Protein AF-A0A348WD70-F1 (afdb_monomer_lite)

Foldseek 3Di:
DDDPPDDDLVPDPADPDDDDDDPPDGPVRVVVVCQCPDPVNVVD

Radius of gyration: 12.9 Å; chains: 1; bounding box: 35×26×28 Å

Secondary structure (DSSP, 8-state):
---TTS--GGG----SS--PPPSS--HHHHHHHHHHTSTTGGG-

Sequence (44 aa):
MTAVYAAQPMAARGRLVPEEESAFRSCFQRDRDRIIHSSAFRRL

pLDDT: mean 94.83, std 4.09, range [72.31, 98.5]

Organism: NCBI:txid314263

Structure (mmCIF, N/CA/C/O backbone):
data_AF-A0A348WD70-F1
#
_entry.id   AF-A0A348WD70-F1
#
loop_
_atom_site.group_PDB
_atom_site.id
_atom_site.type_symbol
_atom_site.label_atom_id
_atom_site.label_alt_id
_atom_site.label_comp_id
_atom_site.label_asym_id
_atom_site.label_entity_id
_atom_site.label_seq_id
_atom_site.pdbx_PDB_ins_code
_atom_site.Cartn_x
_atom_site.Cartn_y
_atom_site.Cartn_z
_atom_site.occupancy
_atom_site.B_iso_or_equiv
_atom_site.auth_seq_id
_atom_site.auth_comp_id
_atom_site.auth_asym_id
_atom_site.auth_atom_id
_atom_site.pdbx_PDB_model_num
ATOM 1 N N . MET A 1 1 ? -15.706 -1.284 16.075 1.00 72.31 1 MET A N 1
ATOM 2 C CA . MET A 1 1 ? -16.714 -0.803 15.108 1.00 72.31 1 MET A CA 1
ATOM 3 C C . MET A 1 1 ? -16.121 0.405 14.402 1.00 72.31 1 MET A C 1
ATOM 5 O O . MET A 1 1 ? -15.733 1.341 15.087 1.00 72.31 1 MET A O 1
ATOM 9 N N . THR A 1 2 ? -15.920 0.349 13.086 1.00 89.06 2 THR A N 1
ATOM 10 C CA . THR A 1 2 ? -15.434 1.509 12.318 1.00 89.06 2 THR A CA 1
ATOM 11 C C . THR A 1 2 ? -16.555 2.534 12.165 1.00 89.06 2 THR A C 1
ATOM 13 O O . THR A 1 2 ? -17.726 2.157 12.142 1.00 89.06 2 THR A O 1
ATOM 16 N N . ALA A 1 3 ? -16.216 3.822 12.068 1.00 95.81 3 ALA A N 1
ATOM 17 C CA . ALA A 1 3 ? -17.209 4.869 11.834 1.00 95.81 3 ALA A CA 1
ATOM 18 C C . ALA A 1 3 ? -17.972 4.629 10.517 1.00 95.81 3 ALA A C 1
ATOM 20 O O . ALA A 1 3 ? -17.415 4.074 9.570 1.00 95.81 3 ALA A O 1
ATOM 21 N N . VAL A 1 4 ? -19.227 5.082 10.438 1.00 95.31 4 VAL A N 1
ATOM 22 C CA . VAL A 1 4 ? -20.102 4.881 9.260 1.00 95.31 4 VAL A CA 1
ATOM 23 C C . VAL A 1 4 ? -19.542 5.485 7.969 1.00 95.31 4 VAL A C 1
ATOM 25 O O . VAL A 1 4 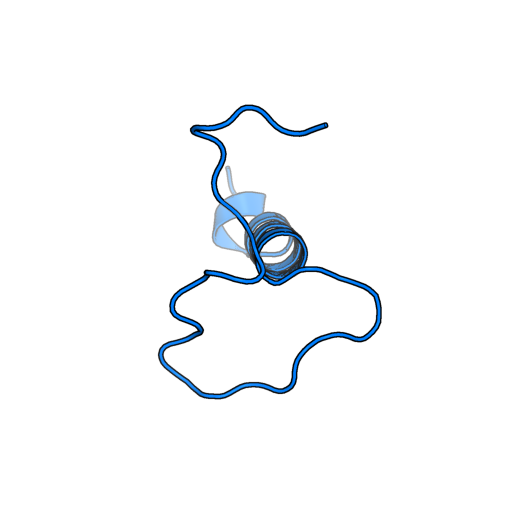? -19.842 5.010 6.882 1.00 95.31 4 VAL A O 1
ATOM 28 N N . TYR A 1 5 ? -18.698 6.506 8.098 1.00 94.56 5 TYR A N 1
ATOM 29 C CA . TYR A 1 5 ? -18.034 7.189 6.990 1.00 94.56 5 TYR A CA 1
ATOM 30 C C . TYR A 1 5 ? -16.629 6.638 6.686 1.00 94.56 5 TYR A C 1
ATOM 32 O O . TYR A 1 5 ? -15.930 7.181 5.834 1.00 94.56 5 TYR A O 1
ATOM 40 N N . ALA A 1 6 ? -16.168 5.602 7.396 1.00 96.06 6 ALA A N 1
ATOM 41 C CA . ALA A 1 6 ? -14.837 5.045 7.186 1.00 96.06 6 ALA A CA 1
ATOM 42 C C . ALA A 1 6 ? -14.758 4.269 5.863 1.00 96.06 6 ALA A C 1
ATOM 44 O O . ALA A 1 6 ? -15.663 3.509 5.514 1.00 96.06 6 ALA A O 1
ATOM 45 N N . ALA A 1 7 ? -13.634 4.407 5.156 1.00 95.00 7 ALA A N 1
ATOM 46 C CA . ALA A 1 7 ? -13.352 3.606 3.971 1.00 95.00 7 ALA A CA 1
ATOM 47 C C . ALA A 1 7 ? -13.210 2.121 4.343 1.00 95.00 7 ALA A C 1
ATOM 49 O O . ALA A 1 7 ? -12.477 1.765 5.269 1.00 95.00 7 ALA A O 1
ATOM 50 N N . GLN A 1 8 ? -13.893 1.251 3.600 1.00 94.44 8 GLN A N 1
ATOM 51 C CA . GLN A 1 8 ? -13.920 -0.188 3.853 1.00 94.44 8 GLN A CA 1
ATOM 52 C C . GLN A 1 8 ? -13.057 -0.927 2.817 1.00 94.44 8 GLN A C 1
ATOM 54 O O . GLN A 1 8 ? -13.338 -0.811 1.624 1.00 94.44 8 GLN A O 1
ATOM 59 N N . PRO A 1 9 ? -12.051 -1.725 3.231 1.00 93.25 9 PRO A N 1
ATOM 60 C CA . PRO A 1 9 ? -11.196 -2.463 2.296 1.00 93.25 9 PRO A CA 1
ATOM 61 C C . PRO A 1 9 ? -11.966 -3.412 1.366 1.00 93.25 9 PRO A C 1
ATOM 63 O O . PRO A 1 9 ? -11.627 -3.531 0.197 1.00 93.25 9 PRO A O 1
ATOM 66 N N . MET A 1 10 ? -13.035 -4.046 1.860 1.00 91.12 10 MET A N 1
ATOM 67 C CA . MET A 1 10 ? -13.859 -4.979 1.073 1.00 91.12 10 MET A CA 1
ATOM 68 C C . MET A 1 10 ? -14.676 -4.294 -0.032 1.00 91.12 10 MET A C 1
ATOM 70 O O . MET A 1 10 ? -15.103 -4.956 -0.969 1.00 91.12 10 MET A O 1
ATOM 74 N N . ALA A 1 11 ? -14.880 -2.978 0.066 1.00 94.31 11 ALA A N 1
ATOM 75 C CA . ALA A 1 11 ? -15.563 -2.171 -0.943 1.00 94.31 11 ALA A CA 1
ATOM 76 C C . ALA A 1 11 ? -14.575 -1.381 -1.824 1.00 94.31 11 ALA A C 1
ATOM 78 O O . ALA A 1 11 ? -14.972 -0.457 -2.538 1.00 94.31 11 ALA A O 1
ATOM 79 N N . ALA A 1 12 ? -13.275 -1.693 -1.753 1.00 93.44 12 ALA A N 1
ATOM 80 C CA . ALA A 1 12 ? -12.277 -1.048 -2.591 1.00 93.44 12 ALA A CA 1
ATOM 81 C C . ALA A 1 12 ? -12.514 -1.383 -4.072 1.00 93.44 12 ALA A C 1
ATOM 83 O O . ALA A 1 12 ? -12.902 -2.491 -4.428 1.00 93.44 12 ALA A O 1
ATOM 84 N N . ARG A 1 13 ? -12.204 -0.433 -4.960 1.00 94.69 13 ARG A N 1
ATOM 85 C CA . ARG A 1 13 ? -12.357 -0.598 -6.419 1.00 94.69 13 ARG A CA 1
ATOM 86 C C . ARG A 1 13 ? -11.354 -1.578 -7.048 1.00 94.69 13 ARG A C 1
ATOM 88 O O . ARG A 1 13 ? -11.376 -1.769 -8.258 1.00 94.69 13 ARG A O 1
ATOM 95 N N . GLY A 1 14 ? -10.469 -2.169 -6.248 1.00 92.56 14 GLY A N 1
ATOM 96 C CA . GLY A 1 14 ? -9.388 -3.026 -6.722 1.00 92.56 14 GLY A CA 1
ATOM 97 C C . GLY A 1 14 ? -8.217 -2.245 -7.322 1.00 92.56 14 GLY A C 1
ATOM 98 O O . GLY A 1 14 ? -8.058 -1.040 -7.107 1.00 92.56 14 GLY A O 1
ATOM 99 N N . ARG A 1 15 ? -7.356 -2.964 -8.045 1.00 95.12 15 ARG A N 1
ATOM 100 C CA . ARG A 1 15 ? -6.133 -2.438 -8.664 1.00 95.12 15 ARG A CA 1
ATOM 101 C C . ARG A 1 15 ? -6.296 -2.338 -10.176 1.00 95.12 15 ARG A C 1
ATOM 103 O O . ARG A 1 15 ? -7.027 -3.120 -10.770 1.00 95.12 15 ARG A O 1
ATOM 110 N N . LEU A 1 16 ? -5.553 -1.414 -10.791 1.00 96.62 16 LEU A N 1
ATOM 111 C CA . LEU A 1 16 ? -5.501 -1.283 -12.251 1.00 96.62 16 LEU A CA 1
ATOM 112 C C . LEU A 1 16 ? -4.990 -2.566 -12.922 1.00 96.62 16 LEU A C 1
ATOM 114 O O . LEU A 1 16 ? -5.518 -2.981 -13.948 1.00 96.62 16 LEU A O 1
ATOM 118 N N . VAL A 1 17 ? -3.966 -3.185 -12.333 1.00 96.31 17 VAL A N 1
ATOM 119 C CA .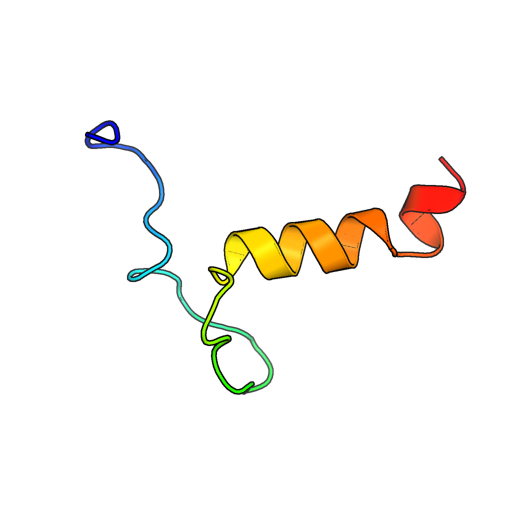 VAL A 1 17 ? -3.455 -4.491 -12.753 1.00 96.31 17 VAL A CA 1
ATOM 120 C C . VAL A 1 17 ? -3.981 -5.538 -11.769 1.00 96.31 17 VAL A C 1
ATOM 122 O O . VAL A 1 17 ? -3.764 -5.354 -10.565 1.00 96.31 17 VAL A O 1
ATOM 125 N N . PRO A 1 18 ? -4.663 -6.601 -12.241 1.00 94.62 18 PRO A N 1
ATOM 126 C CA . PRO A 1 18 ? -5.155 -7.668 -11.381 1.00 94.62 18 PRO A CA 1
ATOM 127 C C . PRO A 1 18 ? -4.032 -8.298 -10.561 1.00 94.62 18 PRO A C 1
ATOM 129 O O . PRO A 1 18 ? -2.926 -8.519 -11.051 1.00 94.62 18 PRO A O 1
ATOM 132 N N . GLU A 1 19 ? -4.330 -8.592 -9.305 1.00 92.06 19 GLU A N 1
ATOM 133 C CA . GLU A 1 19 ? -3.406 -9.220 -8.374 1.00 92.06 19 GLU A CA 1
ATOM 134 C C . GLU A 1 19 ? -4.203 -10.116 -7.431 1.00 92.06 19 GLU A C 1
ATOM 136 O O . GLU A 1 19 ? -5.331 -9.782 -7.065 1.00 92.06 19 GLU A O 1
ATOM 141 N N . GLU A 1 20 ? -3.613 -11.234 -7.020 1.00 92.69 20 GLU A N 1
ATOM 142 C CA . GLU A 1 20 ? -4.204 -12.087 -5.996 1.00 92.69 20 GLU A CA 1
ATOM 143 C C . GLU A 1 20 ? -4.274 -11.372 -4.643 1.00 92.69 20 GLU A C 1
ATOM 145 O O . GLU A 1 20 ? -3.348 -10.661 -4.223 1.00 92.69 20 GLU A O 1
ATOM 150 N N . GLU 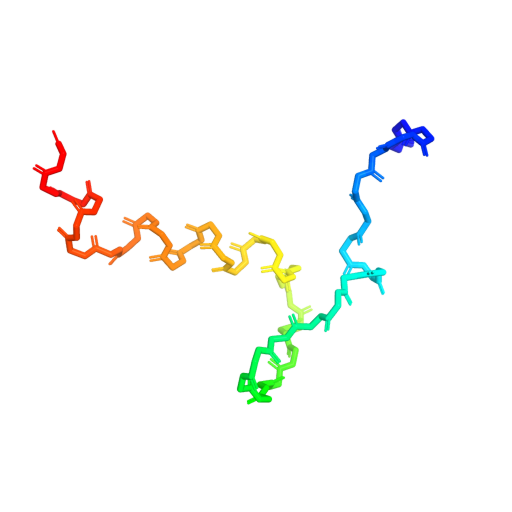A 1 21 ? -5.384 -11.583 -3.939 1.00 90.19 21 GLU A N 1
ATOM 151 C CA . GLU A 1 21 ? -5.592 -11.006 -2.6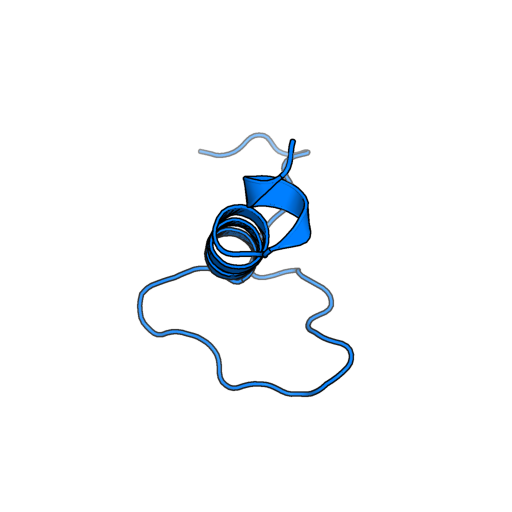18 1.00 90.19 21 GLU A CA 1
ATOM 152 C C . GLU A 1 21 ? -4.679 -11.672 -1.581 1.00 90.19 21 GLU A C 1
ATOM 154 O O . GLU A 1 21 ? -4.334 -12.850 -1.681 1.00 90.19 21 GLU A O 1
ATOM 159 N N . SER A 1 22 ? -4.257 -10.916 -0.566 1.00 93.19 22 SER A N 1
ATOM 160 C CA . SER A 1 22 ? -3.436 -11.500 0.496 1.00 93.19 22 SER A CA 1
ATOM 161 C C . SER A 1 22 ? -4.305 -12.195 1.540 1.00 93.19 22 SER A C 1
ATOM 163 O O . SER A 1 22 ? -5.289 -11.636 2.011 1.00 93.19 22 SER A O 1
ATOM 165 N N . ALA A 1 23 ? -3.871 -13.371 1.997 1.00 94.00 23 ALA A N 1
ATOM 166 C CA . ALA A 1 23 ? -4.538 -14.100 3.078 1.00 94.00 23 ALA A CA 1
ATOM 167 C C . ALA A 1 23 ? -4.516 -13.368 4.437 1.00 94.00 23 ALA A C 1
ATOM 169 O O . ALA A 1 23 ? -5.347 -13.645 5.296 1.00 94.00 23 ALA A O 1
ATOM 170 N N . PHE A 1 24 ? -3.562 -12.452 4.652 1.00 95.31 24 PHE A N 1
ATOM 171 C CA . PHE A 1 24 ? -3.307 -11.858 5.975 1.00 95.31 24 PHE A CA 1
ATOM 172 C C . PHE A 1 24 ? -3.298 -10.329 5.994 1.00 95.31 24 PHE A C 1
ATOM 174 O O . PHE A 1 24 ? -3.273 -9.732 7.069 1.00 95.31 24 PHE A O 1
ATOM 181 N N . ARG A 1 25 ? -3.266 -9.679 4.828 1.00 95.75 25 ARG A N 1
ATOM 182 C CA . ARG A 1 25 ? -3.200 -8.219 4.721 1.00 95.75 25 ARG A CA 1
ATOM 183 C C . ARG A 1 25 ? -4.364 -7.710 3.892 1.00 95.75 25 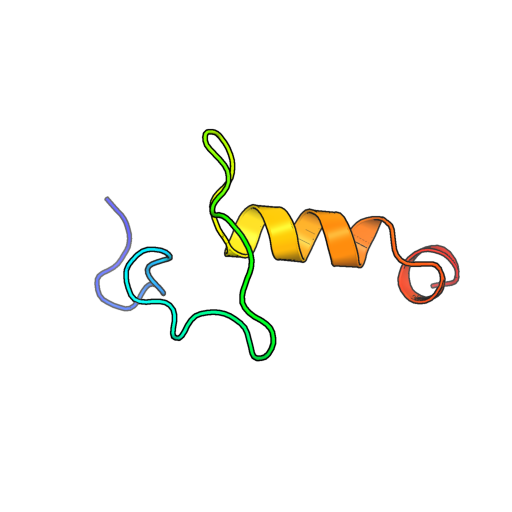ARG A C 1
ATOM 185 O O . ARG A 1 25 ? -4.597 -8.210 2.802 1.00 95.75 25 ARG A O 1
ATOM 192 N N . SER A 1 26 ? -5.020 -6.656 4.363 1.00 95.38 26 SER A N 1
ATOM 193 C CA . SER A 1 26 ? -5.968 -5.910 3.540 1.00 95.38 26 SER A CA 1
ATOM 194 C C . SER A 1 26 ? -5.256 -5.184 2.396 1.00 95.38 26 SER A C 1
ATOM 196 O O . SER A 1 26 ? -4.060 -4.876 2.479 1.00 95.38 26 SER A O 1
ATOM 198 N N . CYS A 1 27 ? -6.006 -4.828 1.351 1.00 95.62 27 CYS A N 1
ATOM 199 C CA . CYS A 1 27 ? -5.489 -4.060 0.220 1.00 95.62 27 CYS A CA 1
ATOM 200 C C . CYS A 1 27 ? -4.758 -2.776 0.665 1.00 95.62 27 CYS A C 1
ATOM 202 O O . CYS A 1 27 ? -3.651 -2.510 0.201 1.00 95.62 27 CYS A O 1
ATOM 204 N N . PHE A 1 28 ? -5.303 -2.051 1.651 1.00 96.00 28 PHE A N 1
ATOM 205 C CA . PHE A 1 28 ? -4.699 -0.824 2.185 1.00 96.00 28 PHE A CA 1
ATOM 206 C C . PHE A 1 28 ? -3.439 -1.089 3.021 1.00 96.00 28 PHE A C 1
ATOM 208 O O . PHE A 1 28 ? -2.491 -0.306 2.970 1.00 96.00 28 PHE A O 1
ATOM 215 N N . GLN A 1 29 ? -3.382 -2.199 3.768 1.00 97.00 29 GLN A N 1
ATOM 216 C CA . GLN A 1 29 ? -2.155 -2.599 4.469 1.00 97.00 29 GLN A CA 1
ATOM 217 C C . GLN A 1 29 ? -1.036 -2.930 3.475 1.00 97.00 29 GLN A C 1
ATOM 219 O O . GLN A 1 29 ? 0.105 -2.522 3.686 1.00 97.00 29 GLN A O 1
ATOM 224 N N . ARG A 1 30 ? -1.359 -3.604 2.363 1.00 96.44 30 ARG A N 1
ATOM 225 C CA . ARG A 1 30 ? -0.388 -3.872 1.290 1.00 96.44 30 ARG A CA 1
ATOM 226 C C . ARG A 1 30 ? 0.106 -2.590 0.624 1.00 96.44 30 ARG A C 1
ATOM 228 O O . ARG A 1 30 ? 1.294 -2.485 0.331 1.00 96.44 30 ARG A O 1
ATOM 235 N N . ASP A 1 31 ? -0.779 -1.621 0.404 1.00 96.06 31 ASP A N 1
ATOM 236 C CA . ASP A 1 31 ? -0.412 -0.329 -0.189 1.00 96.06 31 ASP A CA 1
ATOM 237 C C . ASP A 1 31 ? 0.547 0.446 0.711 1.00 96.06 31 ASP A C 1
ATOM 239 O O . ASP A 1 31 ? 1.580 0.931 0.247 1.00 96.06 31 ASP A O 1
ATOM 243 N N . ARG A 1 32 ? 0.263 0.477 2.017 1.00 97.62 32 ARG A N 1
ATOM 244 C CA . ARG A 1 32 ? 1.164 1.053 3.018 1.00 97.62 32 ARG A CA 1
ATOM 245 C C . ARG A 1 32 ? 2.543 0.397 2.964 1.00 97.62 32 ARG A C 1
ATOM 247 O O . ARG A 1 32 ? 3.546 1.104 2.908 1.00 97.62 32 ARG A O 1
ATOM 254 N N . ASP A 1 33 ? 2.600 -0.935 2.960 1.00 96.94 33 ASP A N 1
ATOM 255 C CA . ASP A 1 33 ? 3.871 -1.659 2.926 1.00 96.94 33 ASP A CA 1
ATOM 256 C C . ASP A 1 33 ? 4.660 -1.307 1.644 1.00 96.94 33 ASP A C 1
ATOM 258 O O . ASP A 1 33 ? 5.854 -1.025 1.721 1.00 96.94 33 ASP A O 1
ATOM 262 N N . ARG A 1 34 ? 4.013 -1.210 0.473 1.00 96.81 34 ARG A N 1
ATOM 263 C CA . ARG A 1 34 ? 4.677 -0.780 -0.776 1.00 96.81 34 ARG A CA 1
ATOM 264 C C . ARG A 1 34 ? 5.243 0.633 -0.700 1.00 96.81 34 ARG A C 1
ATOM 266 O O . ARG A 1 34 ? 6.366 0.857 -1.147 1.00 96.81 34 ARG A O 1
ATOM 273 N N . ILE A 1 35 ? 4.479 1.573 -0.146 1.00 98.25 35 ILE A N 1
ATOM 274 C CA . ILE A 1 35 ? 4.892 2.976 -0.027 1.00 98.25 35 ILE A CA 1
ATOM 275 C C . ILE A 1 35 ? 6.119 3.087 0.882 1.00 98.25 35 ILE A C 1
ATOM 277 O O . ILE A 1 35 ? 7.129 3.652 0.458 1.00 98.25 35 ILE A O 1
ATOM 281 N N . ILE A 1 36 ? 6.071 2.488 2.078 1.00 98.12 36 ILE A N 1
ATOM 282 C CA . ILE A 1 36 ? 7.161 2.545 3.069 1.00 98.12 36 ILE A CA 1
ATOM 283 C C . ILE A 1 36 ? 8.453 1.921 2.519 1.00 98.12 36 ILE A C 1
ATOM 285 O O . ILE A 1 36 ? 9.547 2.423 2.772 1.00 98.12 36 ILE A O 1
ATOM 289 N N . HIS A 1 37 ? 8.343 0.859 1.716 1.00 98.25 37 HIS A N 1
ATOM 290 C CA . HIS A 1 37 ? 9.496 0.195 1.102 1.00 98.25 37 HIS A CA 1
ATOM 291 C C . HIS A 1 37 ? 9.877 0.756 -0.280 1.00 98.25 37 HIS A C 1
ATOM 293 O O . HIS A 1 37 ? 10.748 0.193 -0.950 1.00 98.25 37 HIS A O 1
ATOM 299 N N . SER A 1 38 ? 9.286 1.860 -0.735 1.00 98.50 38 SER A N 1
ATOM 300 C CA . SER A 1 38 ? 9.681 2.493 -1.996 1.00 98.50 38 SER A CA 1
ATOM 301 C C . SER A 1 38 ? 10.996 3.274 -1.850 1.00 98.50 38 SER A C 1
ATOM 303 O O . SER A 1 38 ? 11.315 3.809 -0.787 1.00 98.50 38 SER A O 1
ATOM 305 N N . SER A 1 39 ? 11.783 3.375 -2.927 1.00 98.44 39 SER A N 1
ATOM 306 C CA . SER A 1 39 ? 13.014 4.182 -2.913 1.00 98.44 39 SER A CA 1
ATOM 307 C C . SER A 1 39 ? 12.742 5.677 -2.768 1.00 98.44 39 SER A C 1
ATOM 309 O O . SER A 1 39 ? 13.599 6.389 -2.262 1.00 98.44 39 SER A O 1
ATOM 311 N N . ALA A 1 40 ? 11.588 6.151 -3.249 1.00 98.44 40 ALA A N 1
ATOM 312 C CA . ALA A 1 40 ? 11.193 7.550 -3.134 1.00 98.44 40 ALA A CA 1
ATOM 313 C C . ALA A 1 40 ? 10.956 7.919 -1.666 1.00 98.44 40 ALA A C 1
ATOM 315 O O . ALA A 1 40 ? 11.551 8.876 -1.189 1.00 98.44 40 ALA A O 1
ATOM 316 N N . PHE A 1 41 ? 10.181 7.107 -0.935 1.00 98.31 41 PHE A N 1
ATOM 317 C CA . PHE A 1 41 ? 9.897 7.349 0.480 1.00 98.31 41 PHE A CA 1
ATOM 318 C C . PHE A 1 41 ? 11.152 7.255 1.358 1.00 98.31 41 PHE A C 1
ATOM 320 O O . PHE A 1 41 ? 11.334 8.075 2.243 1.00 98.31 41 PHE A O 1
ATOM 327 N N . ARG A 1 42 ? 12.064 6.309 1.083 1.00 97.38 42 ARG A N 1
ATOM 328 C CA . ARG A 1 42 ? 13.337 6.183 1.824 1.00 97.38 42 ARG A CA 1
ATOM 329 C C . ARG A 1 42 ? 14.317 7.349 1.642 1.00 97.3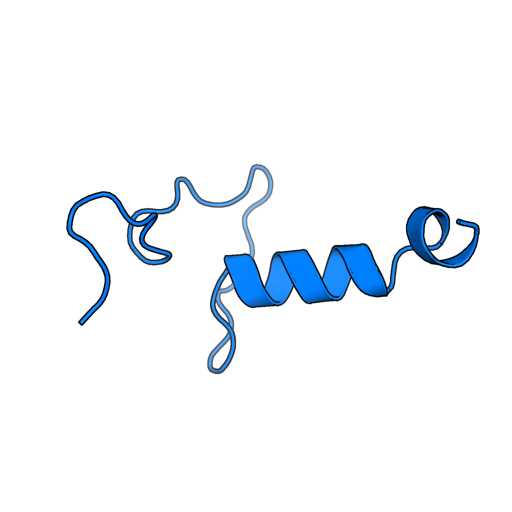8 42 ARG A C 1
ATOM 331 O O . ARG A 1 42 ? 15.318 7.390 2.348 1.00 97.38 42 ARG A O 1
ATOM 338 N N . ARG A 1 43 ? 14.107 8.202 0.638 1.00 97.12 43 ARG A N 1
ATOM 339 C CA . ARG A 1 43 ? 14.956 9.370 0.349 1.00 97.12 43 ARG A CA 1
ATOM 340 C C . ARG A 1 43 ? 14.338 10.683 0.832 1.00 97.12 43 ARG A C 1
ATOM 342 O O . ARG A 1 43 ? 14.937 11.727 0.588 1.00 97.12 43 ARG A O 1
ATOM 349 N N . LEU A 1 44 ? 13.148 10.622 1.431 1.00 94.12 44 LEU A N 1
ATOM 350 C CA . LEU A 1 44 ? 12.592 11.723 2.214 1.00 94.12 44 LEU A CA 1
ATOM 351 C C . LEU A 1 44 ? 13.388 11.860 3.514 1.00 94.12 44 LEU A C 1
ATOM 353 O O . LEU A 1 44 ? 13.609 13.018 3.918 1.00 94.12 44 LEU A O 1
#